Protein AF-A0A6H9KND8-F1 (afdb_monomer_lite)

pLDDT: mean 84.52, std 9.52, range [48.34, 97.12]

Secondary structure (DSSP, 8-state):
---------TT----SS--SHHHHHHHHTS-HHHHHHHHHHHHHHHH-TTTTTT-------PPPPP-

Structure (mmCIF, N/CA/C/O backbone):
data_AF-A0A6H9KND8-F1
#
_entry.id   AF-A0A6H9KND8-F1
#
loop_
_atom_site.group_PDB
_atom_site.id
_atom_site.type_symbol
_atom_site.label_atom_id
_atom_site.label_alt_id
_atom_site.label_comp_id
_atom_site.label_asym_id
_atom_site.label_entity_id
_atom_site.label_seq_id
_atom_site.pdbx_PDB_ins_code
_atom_site.Cartn_x
_atom_site.Cartn_y
_atom_site.Cartn_z
_atom_site.occupancy
_atom_site.B_iso_or_equiv
_atom_site.auth_seq_id
_atom_site.auth_comp_id
_atom_site.auth_asym_id
_atom_site.auth_atom_id
_atom_site.pdbx_PDB_model_num
ATOM 1 N N . MET A 1 1 ? -6.764 -28.140 -25.212 1.00 48.34 1 MET A N 1
ATOM 2 C CA . MET A 1 1 ? -5.839 -27.106 -25.723 1.00 48.34 1 MET A CA 1
ATOM 3 C C . MET A 1 1 ? -5.589 -26.122 -24.598 1.00 48.34 1 MET A C 1
ATOM 5 O O . MET A 1 1 ? -6.474 -25.333 -24.290 1.00 48.34 1 MET A O 1
ATOM 9 N N . ASP A 1 2 ? -4.434 -26.220 -23.945 1.00 64.56 2 ASP A N 1
ATOM 10 C CA . ASP A 1 2 ? -4.097 -25.390 -22.788 1.00 64.56 2 ASP A CA 1
ATOM 11 C C . ASP A 1 2 ? -3.719 -23.981 -23.239 1.00 64.56 2 ASP A C 1
ATOM 13 O O . ASP A 1 2 ? -2.658 -23.740 -23.821 1.00 64.56 2 ASP A O 1
ATOM 17 N N . LYS A 1 3 ? -4.618 -23.028 -22.998 1.00 70.44 3 LYS A N 1
ATOM 18 C CA . LYS A 1 3 ? -4.374 -21.617 -23.284 1.00 70.44 3 LYS A CA 1
ATOM 19 C C . LYS A 1 3 ? -3.382 -21.094 -22.240 1.00 70.44 3 LYS A C 1
ATOM 21 O O . LYS A 1 3 ? -3.772 -20.761 -21.126 1.00 70.44 3 LYS A O 1
ATOM 26 N N . LYS A 1 4 ? -2.088 -21.057 -22.583 1.00 76.50 4 LYS A N 1
ATOM 27 C CA . LYS A 1 4 ? -1.050 -20.463 -21.724 1.00 76.50 4 LYS A CA 1
ATOM 28 C C . LYS A 1 4 ? -1.387 -18.994 -21.469 1.00 76.50 4 LYS A C 1
ATOM 30 O O . LYS A 1 4 ? -1.262 -18.162 -22.365 1.00 76.50 4 LYS A O 1
ATOM 35 N N . LEU A 1 5 ? -1.802 -18.687 -20.243 1.00 83.69 5 LEU A N 1
ATOM 36 C CA . LEU A 1 5 ? -1.901 -17.316 -19.756 1.00 83.69 5 LEU A CA 1
ATOM 37 C C . LEU A 1 5 ? -0.506 -16.682 -19.847 1.00 83.69 5 LEU A C 1
ATOM 39 O O . LEU A 1 5 ? 0.459 -17.204 -19.287 1.00 83.69 5 LEU A O 1
ATOM 43 N N . LYS A 1 6 ? -0.389 -15.586 -20.600 1.00 84.62 6 LYS A N 1
ATOM 44 C CA . LYS A 1 6 ? 0.856 -14.831 -20.765 1.00 84.62 6 LYS A CA 1
ATOM 45 C C . LYS A 1 6 ? 0.660 -13.452 -20.147 1.00 84.62 6 LYS A C 1
ATOM 47 O O . LYS A 1 6 ? -0.258 -12.737 -20.530 1.00 84.62 6 LYS A O 1
ATOM 52 N N . ILE A 1 7 ? 1.512 -13.112 -19.187 1.00 85.44 7 ILE A N 1
ATOM 53 C CA . ILE A 1 7 ? 1.526 -11.796 -18.542 1.00 85.44 7 ILE A CA 1
ATOM 54 C C . ILE A 1 7 ? 2.235 -10.813 -19.474 1.00 85.44 7 ILE A C 1
ATOM 56 O O . ILE A 1 7 ? 3.320 -11.121 -19.979 1.00 85.44 7 ILE A O 1
ATOM 60 N N . ASP A 1 8 ? 1.636 -9.644 -19.686 1.00 87.75 8 ASP A N 1
ATOM 61 C CA . ASP A 1 8 ? 2.323 -8.520 -20.313 1.00 87.75 8 ASP A CA 1
ATOM 62 C C . ASP A 1 8 ? 3.300 -7.898 -19.309 1.00 87.75 8 ASP A C 1
ATOM 64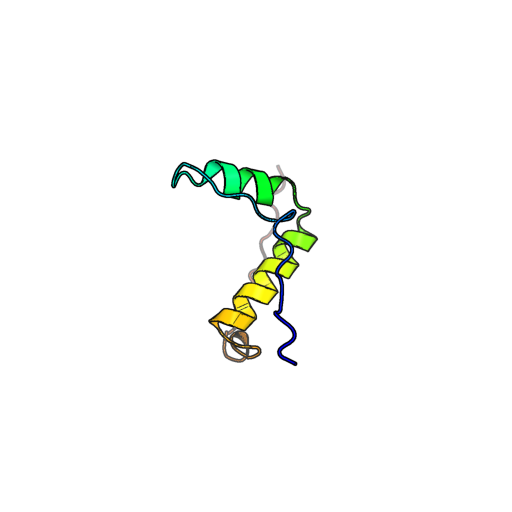 O O . ASP A 1 8 ? 2.909 -7.415 -18.248 1.00 87.75 8 ASP A O 1
ATOM 68 N N . LYS A 1 9 ? 4.593 -7.964 -19.633 1.00 87.38 9 LYS A N 1
ATOM 69 C CA . LYS A 1 9 ? 5.676 -7.487 -18.769 1.00 87.38 9 LYS A CA 1
ATOM 70 C C . LYS A 1 9 ? 6.113 -6.055 -19.084 1.00 87.38 9 LYS A C 1
ATOM 72 O O . LYS A 1 9 ? 6.995 -5.554 -18.400 1.00 87.38 9 LYS A O 1
ATOM 77 N N . SER A 1 10 ? 5.525 -5.405 -20.091 1.00 88.50 10 SER A N 1
ATOM 78 C CA . SER A 1 10 ? 5.907 -4.046 -20.510 1.00 88.50 10 SER A CA 1
ATOM 79 C C . SER A 1 10 ? 5.689 -2.987 -19.422 1.00 88.50 10 SER A C 1
ATOM 81 O O . SER A 1 10 ? 6.372 -1.969 -19.411 1.00 88.50 10 SER A O 1
ATOM 83 N N . TYR A 1 11 ? 4.795 -3.262 -18.471 1.00 80.62 11 TYR A N 1
ATOM 84 C CA . TYR A 1 11 ? 4.481 -2.396 -17.333 1.00 80.62 11 TYR A CA 1
ATOM 85 C C . TYR A 1 11 ? 5.349 -2.648 -16.090 1.00 80.62 11 TYR A C 1
ATOM 87 O O . TYR A 1 11 ? 5.152 -1.990 -15.071 1.00 80.62 11 TYR A O 1
ATOM 95 N N . PHE A 1 12 ? 6.286 -3.600 -16.141 1.00 80.94 12 PHE A N 1
ATOM 96 C CA . PHE A 1 12 ? 7.139 -3.953 -15.007 1.00 80.94 12 PHE A CA 1
ATOM 97 C C . PHE A 1 12 ? 8.585 -3.540 -15.273 1.00 80.94 12 PHE A C 1
ATOM 99 O O . PHE A 1 12 ? 9.154 -3.861 -16.316 1.00 80.94 12 PHE A O 1
ATOM 106 N N . SER A 1 13 ? 9.209 -2.901 -14.289 1.00 78.25 13 SER A N 1
ATOM 107 C CA . SER A 1 13 ? 10.657 -2.718 -14.224 1.00 78.25 13 SER A CA 1
ATOM 108 C C . SER A 1 13 ? 11.238 -3.588 -13.107 1.00 78.25 13 SER A C 1
ATOM 110 O O . SER A 1 13 ? 10.589 -3.852 -12.096 1.00 78.25 13 SER A O 1
ATOM 112 N N . VAL A 1 14 ? 12.462 -4.079 -13.309 1.00 80.56 14 VAL A N 1
ATOM 113 C CA . VAL A 1 14 ? 13.217 -4.823 -12.292 1.00 80.56 14 VAL A CA 1
ATOM 114 C C . VAL A 1 14 ? 14.388 -3.952 -11.871 1.00 80.56 14 VAL A C 1
ATOM 116 O O . VAL A 1 14 ? 15.247 -3.647 -12.702 1.00 80.56 14 VAL A O 1
ATOM 119 N N . SER A 1 15 ? 14.416 -3.557 -10.599 1.00 78.19 15 SER A N 1
ATOM 120 C CA . SER A 1 15 ? 15.544 -2.809 -10.051 1.00 78.19 15 SER A CA 1
ATOM 121 C C . SER A 1 15 ? 16.761 -3.711 -9.860 1.00 78.19 15 SER A C 1
ATOM 123 O O . SER A 1 15 ? 16.635 -4.904 -9.575 1.00 78.19 15 SER A O 1
ATOM 125 N N . LYS A 1 16 ? 17.956 -3.136 -10.020 1.00 80.00 16 LYS A N 1
ATOM 126 C CA . LYS A 1 16 ? 19.234 -3.819 -9.756 1.00 80.00 16 LYS A CA 1
ATOM 127 C C . LYS A 1 16 ? 19.711 -3.645 -8.313 1.00 80.00 16 LYS A C 1
ATOM 129 O O . LYS A 1 16 ? 20.656 -4.324 -7.918 1.00 80.00 16 LYS A O 1
ATOM 134 N N . SER A 1 17 ? 19.090 -2.736 -7.560 1.00 78.88 17 SER A N 1
ATOM 135 C CA . SER A 1 17 ? 19.411 -2.434 -6.166 1.00 78.88 17 SER A CA 1
ATOM 136 C C . SER A 1 17 ? 18.192 -2.677 -5.276 1.00 78.88 17 SER A C 1
ATOM 138 O O . SER A 1 17 ? 17.057 -2.695 -5.745 1.00 78.88 17 SER A O 1
ATOM 140 N N . PHE A 1 18 ? 18.437 -2.853 -3.981 1.00 78.38 18 PHE A N 1
ATOM 141 C CA . PHE A 1 18 ? 17.395 -2.837 -2.952 1.00 78.38 18 PHE A CA 1
ATOM 142 C C . PHE A 1 18 ? 17.110 -1.419 -2.435 1.00 78.38 18 PHE A C 1
ATOM 144 O O . PHE A 1 18 ? 16.346 -1.257 -1.486 1.00 78.38 18 PHE A O 1
ATOM 151 N N . ASP A 1 19 ? 17.726 -0.398 -3.035 1.00 76.94 19 ASP A N 1
ATOM 152 C CA . ASP A 1 19 ? 17.469 0.989 -2.671 1.00 76.94 19 ASP A CA 1
ATOM 153 C C . ASP A 1 19 ? 16.017 1.380 -2.963 1.00 76.94 19 ASP A C 1
ATOM 155 O O . ASP A 1 19 ? 15.454 1.111 -4.024 1.00 76.94 19 ASP A O 1
ATOM 159 N N . GLU A 1 20 ? 15.403 2.079 -2.013 1.00 74.94 20 GLU A N 1
ATOM 160 C CA . GLU A 1 20 ? 14.006 2.511 -2.115 1.00 74.94 20 GLU A CA 1
ATOM 161 C C . GLU A 1 20 ? 13.796 3.699 -3.070 1.00 74.94 20 GLU A C 1
ATOM 163 O O . GLU A 1 20 ? 12.665 4.159 -3.236 1.00 74.94 20 GLU A O 1
ATOM 168 N N . THR A 1 21 ? 14.860 4.245 -3.662 1.00 77.00 21 THR A N 1
ATOM 169 C CA 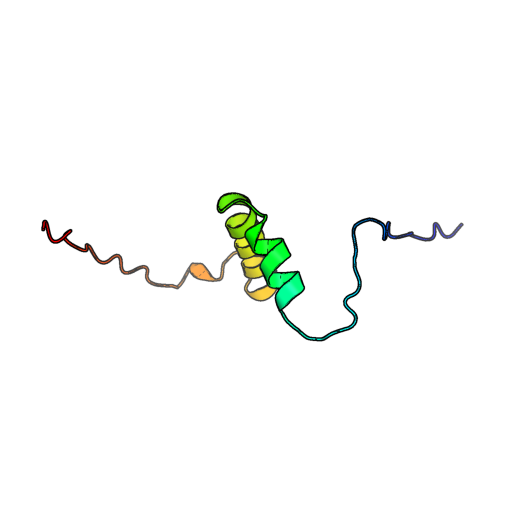. THR A 1 21 ? 14.837 5.483 -4.457 1.00 77.00 21 THR A CA 1
ATOM 170 C C . THR A 1 21 ? 13.875 5.390 -5.635 1.00 77.00 21 THR A C 1
ATOM 172 O O . THR A 1 21 ? 12.988 6.231 -5.750 1.00 77.00 21 THR A O 1
ATOM 175 N N . GLU A 1 22 ? 13.956 4.327 -6.437 1.00 75.81 22 GLU A N 1
ATOM 176 C CA . GLU A 1 22 ? 13.066 4.131 -7.594 1.00 75.81 22 GLU A CA 1
ATOM 177 C C . GLU A 1 22 ? 11.595 3.974 -7.165 1.00 75.81 22 GLU A C 1
ATOM 179 O O . GLU A 1 22 ? 10.680 4.487 -7.812 1.00 75.81 22 GLU A O 1
ATOM 184 N N . THR A 1 23 ? 11.358 3.323 -6.020 1.00 81.56 23 THR A N 1
ATOM 185 C CA . THR A 1 23 ? 10.009 3.173 -5.452 1.00 81.56 23 THR A CA 1
ATOM 186 C C . THR A 1 23 ? 9.456 4.525 -4.994 1.00 81.56 23 THR A C 1
ATOM 188 O O . THR A 1 23 ? 8.289 4.835 -5.238 1.00 81.56 23 THR A O 1
ATOM 191 N N . LYS A 1 24 ? 10.283 5.360 -4.352 1.00 85.94 24 LYS A N 1
ATOM 192 C CA . LYS A 1 24 ? 9.891 6.705 -3.901 1.00 85.94 24 LYS A CA 1
ATOM 193 C C . LYS A 1 24 ? 9.586 7.626 -5.074 1.00 85.94 24 LYS A C 1
ATOM 195 O O . LYS A 1 24 ? 8.535 8.261 -5.071 1.00 85.94 24 LYS A O 1
ATOM 200 N N . GLU A 1 25 ? 10.452 7.658 -6.081 1.00 88.75 25 GLU A N 1
ATOM 201 C CA . GLU A 1 25 ? 10.253 8.460 -7.292 1.00 88.75 25 GLU A CA 1
ATOM 202 C C . GLU A 1 25 ? 8.965 8.075 -8.022 1.00 88.75 25 GLU A C 1
ATOM 204 O O . GLU A 1 25 ? 8.193 8.950 -8.419 1.00 88.75 25 GLU A O 1
ATOM 209 N N . PHE A 1 26 ? 8.677 6.774 -8.137 1.00 88.19 26 PHE A N 1
ATOM 210 C CA . PHE A 1 26 ? 7.419 6.302 -8.710 1.00 88.19 26 PHE A CA 1
ATOM 211 C C . PHE A 1 26 ? 6.204 6.877 -7.971 1.00 88.19 26 PHE A C 1
ATOM 213 O O . PHE A 1 26 ? 5.322 7.450 -8.610 1.00 88.19 26 PHE A O 1
ATOM 220 N N . TRP A 1 27 ? 6.164 6.769 -6.637 1.00 91.44 27 TRP A N 1
ATOM 221 C CA . TRP A 1 27 ? 5.031 7.257 -5.841 1.00 91.44 27 TRP A CA 1
ATOM 222 C C . TRP A 1 27 ? 4.932 8.782 -5.803 1.00 91.44 27 TRP A C 1
ATOM 224 O O . TRP A 1 27 ? 3.827 9.317 -5.731 1.00 91.44 27 TRP A O 1
ATOM 234 N N . TRP A 1 28 ? 6.053 9.500 -5.866 1.00 93.00 28 TRP A N 1
ATOM 235 C CA . TRP A 1 28 ? 6.054 10.964 -5.925 1.00 93.00 28 TRP A CA 1
ATOM 236 C C . TRP A 1 28 ? 5.514 11.514 -7.242 1.00 93.00 28 TRP A C 1
ATOM 238 O O . TRP A 1 28 ? 4.908 12.582 -7.238 1.00 93.00 28 TRP A O 1
ATOM 248 N N . ASN A 1 29 ? 5.648 10.760 -8.332 1.00 94.56 29 ASN A N 1
ATOM 249 C CA . ASN A 1 29 ? 5.056 11.103 -9.624 1.00 94.56 29 ASN A CA 1
ATOM 250 C C . ASN A 1 29 ? 3.544 10.811 -9.713 1.00 94.56 29 ASN A C 1
ATOM 252 O O . ASN A 1 29 ? 2.943 11.058 -10.757 1.00 94.56 29 ASN A O 1
ATOM 256 N N . LYS A 1 30 ? 2.921 10.283 -8.650 1.00 95.56 30 LYS A N 1
ATOM 257 C CA . LYS A 1 30 ? 1.473 10.040 -8.570 1.00 95.56 30 LYS A CA 1
ATOM 258 C C . LYS A 1 30 ? 0.744 11.169 -7.858 1.00 95.56 30 LYS A C 1
ATOM 260 O O . LYS A 1 30 ? 1.262 11.781 -6.909 1.00 95.56 30 LYS A O 1
ATOM 265 N N . THR A 1 31 ? -0.502 11.407 -8.256 1.00 97.12 31 THR A N 1
ATOM 266 C CA . THR A 1 31 ? -1.344 12.361 -7.535 1.00 97.12 31 THR A CA 1
ATOM 267 C C . THR A 1 31 ? -1.620 11.853 -6.111 1.00 97.12 31 THR A C 1
ATOM 269 O O . THR A 1 31 ? -1.448 10.663 -5.808 1.00 97.12 31 THR A O 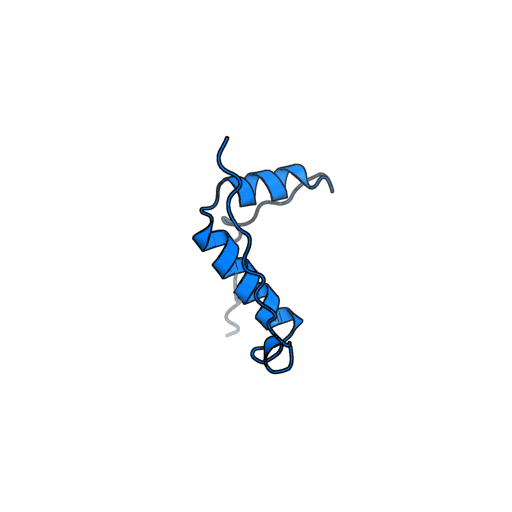1
ATOM 272 N N . PRO A 1 32 ? -1.975 12.741 -5.171 1.00 96.12 32 PRO A N 1
ATOM 273 C CA . PRO A 1 32 ? -2.392 12.325 -3.835 1.00 96.12 32 PRO A CA 1
ATOM 274 C C . PRO A 1 32 ? -3.560 11.326 -3.848 1.00 96.12 32 PRO A C 1
ATOM 276 O O . PRO A 1 32 ? -3.575 10.398 -3.042 1.00 96.12 32 PRO A O 1
ATOM 279 N N . GLU A 1 33 ? -4.502 11.480 -4.779 1.00 97.12 33 GLU A N 1
ATOM 280 C CA . GLU A 1 33 ? -5.687 10.629 -4.917 1.00 97.12 33 GLU A CA 1
ATOM 281 C C . GLU A 1 33 ? -5.308 9.210 -5.356 1.00 97.12 33 GLU A C 1
ATOM 283 O O . GLU A 1 33 ? -5.723 8.248 -4.713 1.00 97.12 33 GLU A O 1
ATOM 288 N N . GLU A 1 34 ? -4.454 9.074 -6.377 1.00 96.25 34 GLU A N 1
ATOM 289 C CA . GLU A 1 34 ? -3.950 7.774 -6.850 1.00 96.25 34 GLU A CA 1
ATOM 290 C C . GLU A 1 34 ? -3.208 7.015 -5.738 1.00 96.25 34 GLU A C 1
ATOM 292 O O . GLU A 1 34 ? -3.356 5.802 -5.571 1.00 96.25 34 GLU A O 1
ATOM 297 N N . ARG A 1 35 ? -2.415 7.734 -4.933 1.00 96.56 35 ARG A N 1
ATOM 298 C CA . ARG A 1 35 ? -1.720 7.148 -3.778 1.00 96.56 35 ARG A CA 1
ATOM 299 C C . ARG A 1 35 ? -2.698 6.652 -2.722 1.00 96.56 35 ARG A C 1
ATOM 301 O O . ARG A 1 35 ? -2.504 5.565 -2.179 1.00 96.56 35 ARG A O 1
ATOM 308 N N . LEU A 1 36 ? -3.735 7.435 -2.430 1.00 95.88 36 LEU A N 1
ATOM 309 C CA . LEU A 1 36 ? -4.742 7.074 -1.439 1.00 95.88 36 LEU A CA 1
ATOM 310 C C . LEU A 1 36 ? -5.552 5.849 -1.880 1.00 95.88 36 LEU A C 1
ATOM 312 O O . LEU A 1 36 ? -5.799 4.955 -1.070 1.00 95.88 36 LEU A O 1
ATOM 316 N N . GLU A 1 37 ? -5.912 5.778 -3.162 1.00 96.75 37 GLU A N 1
ATOM 317 C CA . GLU A 1 37 ? -6.594 4.620 -3.740 1.00 96.75 37 GLU A CA 1
ATOM 318 C C . GLU A 1 37 ? -5.745 3.352 -3.601 1.00 96.75 37 GLU A C 1
ATOM 320 O O . GLU A 1 37 ? -6.220 2.341 -3.074 1.00 96.75 37 GLU A O 1
ATOM 325 N N . GLN A 1 38 ? -4.463 3.415 -3.976 1.00 96.06 38 GLN A N 1
ATOM 326 C CA . GLN A 1 38 ? -3.578 2.263 -3.831 1.00 96.06 38 GLN A CA 1
ATOM 327 C C . GLN A 1 38 ? -3.417 1.844 -2.364 1.00 96.06 38 GLN A C 1
ATOM 329 O O . GLN A 1 38 ? -3.409 0.648 -2.057 1.00 96.06 38 GLN A O 1
ATOM 334 N N . MET A 1 39 ? -3.291 2.807 -1.447 1.00 94.31 39 MET A N 1
ATOM 335 C CA . MET A 1 39 ? -3.22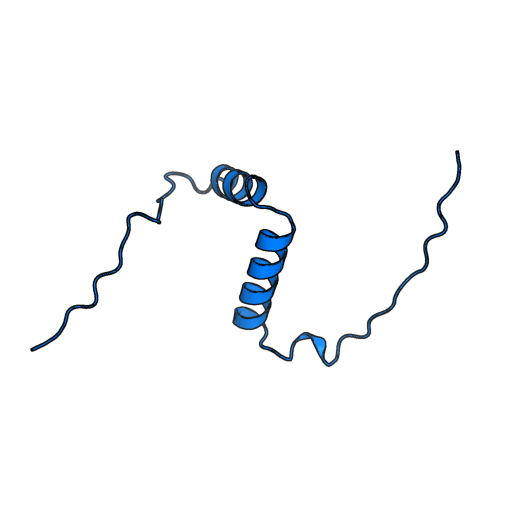1 2.508 -0.018 1.00 94.31 39 MET A CA 1
ATOM 336 C C . MET A 1 39 ? -4.468 1.766 0.469 1.00 94.31 39 MET A C 1
ATOM 338 O O . MET A 1 39 ? -4.332 0.816 1.238 1.00 94.31 39 MET A O 1
ATOM 342 N N . GLU A 1 40 ? -5.667 2.135 0.009 1.00 94.06 40 GLU A N 1
ATOM 343 C CA . GLU A 1 40 ? -6.903 1.428 0.366 1.00 94.06 40 GLU A CA 1
ATOM 344 C C . GLU A 1 40 ? -6.936 0.006 -0.208 1.00 94.06 40 GLU A C 1
ATOM 346 O O . GLU A 1 40 ? -7.339 -0.928 0.491 1.00 94.06 40 GLU A O 1
ATOM 351 N N . ILE A 1 41 ? -6.460 -0.192 -1.441 1.00 95.25 41 ILE A N 1
ATOM 352 C CA . ILE A 1 41 ? -6.326 -1.529 -2.038 1.00 95.25 41 ILE A CA 1
ATOM 353 C C . ILE A 1 41 ? -5.412 -2.402 -1.170 1.00 95.25 41 ILE A C 1
ATOM 355 O O . ILE A 1 41 ? -5.806 -3.497 -0.761 1.00 95.25 41 ILE A O 1
ATOM 359 N N . LEU A 1 42 ? -4.221 -1.903 -0.823 1.00 94.81 42 LEU A N 1
ATOM 360 C CA . LEU A 1 42 ? -3.272 -2.623 0.032 1.00 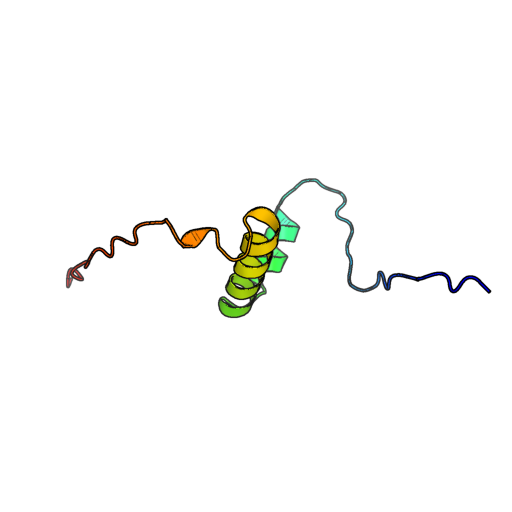94.81 42 LEU A CA 1
ATOM 361 C C . LEU A 1 42 ? -3.845 -2.883 1.428 1.00 94.81 42 LEU A C 1
ATOM 363 O O . LEU A 1 42 ? -3.677 -3.976 1.972 1.00 94.81 42 LEU A O 1
ATOM 367 N N . ARG A 1 43 ? -4.570 -1.912 1.997 1.00 93.06 43 ARG A N 1
ATOM 368 C CA . ARG A 1 43 ? -5.241 -2.071 3.288 1.00 93.06 43 ARG A CA 1
ATOM 369 C C . ARG A 1 43 ? -6.259 -3.212 3.240 1.00 93.06 43 ARG A C 1
ATOM 371 O O . ARG A 1 43 ? -6.299 -4.017 4.166 1.00 93.06 43 ARG A O 1
ATOM 378 N N . ARG A 1 44 ? -7.064 -3.311 2.179 1.00 93.62 44 ARG A N 1
ATOM 379 C CA . ARG A 1 44 ? -8.047 -4.397 2.015 1.00 93.62 44 ARG A CA 1
ATOM 380 C C . ARG A 1 44 ? -7.389 -5.754 1.815 1.00 93.62 44 ARG A C 1
ATOM 382 O O . ARG A 1 44 ? -7.845 -6.717 2.417 1.00 93.62 44 ARG A O 1
ATOM 389 N N . ILE A 1 45 ? -6.328 -5.827 1.012 1.00 94.81 45 ILE A N 1
ATOM 390 C CA . ILE A 1 45 ? -5.594 -7.080 0.779 1.00 94.81 45 ILE A CA 1
ATOM 391 C C . ILE A 1 45 ? -5.010 -7.612 2.092 1.00 94.81 45 ILE A C 1
ATOM 393 O O . ILE A 1 45 ? -5.154 -8.793 2.392 1.00 94.81 45 ILE A O 1
ATOM 397 N N . ASN A 1 46 ? -4.388 -6.739 2.886 1.00 95.00 46 ASN A N 1
ATOM 398 C CA . ASN A 1 46 ? -3.663 -7.153 4.085 1.00 95.00 46 ASN A CA 1
ATOM 399 C C . ASN A 1 46 ? -4.558 -7.305 5.324 1.00 95.00 46 ASN A C 1
ATOM 401 O O . ASN A 1 46 ? -4.266 -8.131 6.184 1.00 95.00 46 ASN A O 1
ATOM 405 N N . TYR A 1 47 ? -5.630 -6.513 5.436 1.00 90.06 47 TYR A N 1
ATOM 406 C CA . TYR A 1 47 ? -6.442 -6.428 6.659 1.00 90.06 47 TYR A CA 1
ATOM 407 C C . TYR A 1 47 ? -7.939 -6.705 6.450 1.00 90.06 47 TYR A C 1
ATOM 409 O O . TYR A 1 47 ? -8.700 -6.716 7.417 1.00 90.06 47 TYR A O 1
ATOM 417 N N . GLY A 1 48 ? -8.383 -6.916 5.211 1.00 91.56 48 GLY A N 1
ATOM 418 C CA . GLY A 1 48 ? -9.791 -7.111 4.872 1.00 91.56 48 GLY A CA 1
ATOM 419 C C . GLY A 1 48 ? -10.590 -5.810 4.755 1.00 91.56 48 GLY A C 1
ATOM 420 O O . GLY A 1 48 ? -10.151 -4.710 5.100 1.00 91.56 48 GLY A O 1
ATOM 421 N N . ASP A 1 49 ? -11.812 -5.932 4.257 1.00 89.06 49 ASP A N 1
ATOM 422 C CA . ASP A 1 49 ? -12.780 -4.847 4.081 1.00 89.06 49 ASP A CA 1
ATOM 423 C C . ASP A 1 49 ? -13.211 -4.210 5.414 1.00 89.06 49 ASP A C 1
ATOM 425 O O . ASP A 1 49 ? -13.375 -2.992 5.489 1.00 89.06 49 ASP A O 1
ATOM 429 N N . LYS A 1 50 ? -13.275 -5.008 6.483 1.00 88.62 50 LYS A N 1
ATOM 430 C CA . LYS A 1 50 ? -13.784 -4.618 7.808 1.00 88.62 50 LYS A CA 1
ATOM 431 C C . LYS A 1 50 ? -12.731 -4.213 8.838 1.00 88.62 50 LYS A C 1
ATOM 433 O O . LYS A 1 50 ? -13.062 -4.005 10.004 1.00 88.62 50 LYS A O 1
ATOM 438 N N . ALA A 1 51 ? -11.472 -4.037 8.433 1.00 84.44 51 ALA A N 1
ATOM 439 C CA . ALA A 1 51 ? -10.369 -3.760 9.364 1.00 84.44 51 ALA A CA 1
ATOM 440 C C . ALA A 1 51 ? -10.591 -2.538 10.277 1.00 84.44 51 ALA A C 1
ATOM 442 O O . ALA A 1 51 ? -10.006 -2.449 11.352 1.00 84.44 51 ALA A O 1
ATOM 443 N N . THR A 1 52 ? -11.423 -1.582 9.849 1.00 78.69 52 THR A N 1
ATOM 444 C CA . THR A 1 52 ? -11.665 -0.335 10.588 1.00 78.69 52 THR A CA 1
ATOM 445 C C . THR A 1 52 ? -12.957 -0.326 11.406 1.00 78.69 52 THR A C 1
ATOM 447 O O . THR A 1 52 ? -13.187 0.640 12.129 1.00 78.69 52 THR A O 1
ATOM 450 N N . GLU A 1 53 ? -13.786 -1.377 11.351 1.00 83.88 53 GLU A N 1
ATOM 451 C CA . GLU A 1 53 ? -15.109 -1.403 12.007 1.00 83.88 53 GLU A CA 1
ATOM 452 C C . GLU A 1 53 ? -15.038 -1.215 13.532 1.00 83.88 53 GLU A C 1
ATOM 454 O O . GLU A 1 53 ? -15.987 -0.729 14.140 1.00 83.88 53 GLU A O 1
ATOM 459 N N . ARG A 1 54 ? -13.910 -1.573 14.157 1.00 76.69 54 ARG A N 1
ATOM 460 C CA . ARG A 1 54 ? -13.715 -1.509 15.617 1.00 76.69 54 ARG A CA 1
ATOM 461 C C . ARG A 1 54 ? -12.688 -0.461 16.050 1.00 76.69 54 ARG A C 1
ATOM 463 O O . ARG A 1 54 ? -12.359 -0.391 17.230 1.00 76.69 54 ARG A O 1
ATOM 470 N N . LEU A 1 55 ? -12.174 0.341 15.113 1.00 79.19 55 LEU A N 1
ATOM 471 C CA . LEU A 1 55 ? -11.259 1.435 15.429 1.00 79.19 55 LEU A CA 1
ATOM 472 C C . LEU A 1 55 ? -12.066 2.665 15.847 1.00 79.19 55 LEU A C 1
ATOM 474 O O . LEU A 1 55 ? -12.818 3.237 15.055 1.00 79.19 55 LEU A O 1
ATOM 478 N N . GLN A 1 56 ? -11.892 3.091 17.095 1.00 81.38 56 GLN A N 1
ATOM 479 C CA . GLN A 1 56 ? -12.467 4.339 17.579 1.00 81.38 56 GLN A CA 1
ATOM 480 C C . GLN A 1 56 ? -11.775 5.519 16.883 1.00 81.38 56 GLN A C 1
ATOM 482 O O . GLN A 1 56 ? -10.565 5.701 17.003 1.00 81.38 56 GLN A O 1
ATOM 487 N N . ARG A 1 57 ? -12.539 6.333 16.148 1.00 79.38 57 ARG A N 1
ATOM 488 C CA . ARG A 1 57 ? -12.030 7.556 15.513 1.00 79.38 57 ARG A CA 1
ATOM 489 C C . ARG A 1 57 ? -12.175 8.713 16.494 1.00 79.38 57 ARG A C 1
ATOM 491 O O . ARG A 1 57 ? -13.284 9.189 16.719 1.00 79.38 57 ARG A O 1
ATOM 498 N N . VAL A 1 58 ? -11.067 9.147 17.085 1.00 81.00 58 VAL A N 1
ATOM 499 C CA . VAL A 1 58 ? -11.026 10.357 17.915 1.00 81.00 58 VAL A CA 1
ATOM 500 C C . VAL A 1 58 ? -10.527 11.493 17.033 1.00 81.00 58 VAL A C 1
ATOM 502 O O . VAL A 1 58 ? -9.374 11.496 16.614 1.00 81.00 58 VAL A O 1
ATOM 505 N N . LEU A 1 59 ? -11.419 12.420 16.692 1.00 82.81 59 LEU A N 1
ATOM 506 C CA . LEU A 1 59 ? -11.062 13.624 15.950 1.00 82.81 59 LEU A CA 1
ATOM 507 C C . LEU A 1 59 ? -10.660 14.707 16.952 1.00 82.81 59 LEU A C 1
ATOM 509 O O . LEU A 1 59 ? -11.440 15.045 17.840 1.00 82.81 59 LEU A O 1
ATOM 513 N N . GLU A 1 60 ? -9.457 15.253 16.801 1.00 81.50 60 GLU A N 1
ATOM 514 C CA . GLU A 1 60 ? -8.995 16.404 17.574 1.00 81.50 60 GLU A CA 1
ATOM 515 C C . GLU A 1 60 ? -9.174 17.688 16.755 1.00 81.50 60 GLU A C 1
ATOM 517 O O . GLU A 1 60 ? -8.785 17.760 15.587 1.00 81.50 60 GLU A O 1
ATOM 522 N N . VAL A 1 61 ? -9.768 18.718 17.364 1.00 83.06 61 VAL A N 1
ATOM 523 C CA . VAL A 1 61 ? -9.909 20.040 16.742 1.00 83.06 61 VAL A CA 1
ATOM 524 C C . VAL A 1 61 ? -8.691 20.886 17.094 1.00 83.06 61 VAL A C 1
ATOM 526 O O . VAL A 1 61 ? -8.558 21.356 18.222 1.00 83.06 61 VAL A O 1
ATOM 529 N N . ILE A 1 62 ? -7.828 21.136 16.110 1.00 83.06 62 ILE A N 1
ATOM 530 C CA . ILE A 1 62 ? -6.669 22.016 16.279 1.00 83.06 62 ILE A CA 1
ATOM 531 C C . ILE A 1 62 ? -7.063 23.448 15.906 1.00 83.06 62 ILE A C 1
ATOM 533 O O . ILE A 1 62 ? -7.522 23.721 14.795 1.00 83.06 62 ILE A O 1
ATOM 537 N N . LYS A 1 63 ? -6.858 24.395 16.827 1.00 82.06 63 LYS A N 1
ATOM 538 C CA . LYS A 1 63 ? -7.071 25.823 16.561 1.00 82.06 63 LYS A CA 1
ATOM 539 C C . LYS A 1 63 ? -5.835 26.394 15.865 1.00 82.06 63 LYS A C 1
ATOM 541 O O . LYS A 1 63 ? -4.736 26.352 16.414 1.00 82.06 63 LYS A O 1
ATOM 546 N N . LYS A 1 64 ? -6.007 26.943 14.659 1.00 77.94 64 LYS A N 1
ATOM 547 C CA . LYS A 1 64 ? -4.926 27.616 13.923 1.00 77.94 64 LYS A CA 1
ATOM 548 C C . LYS A 1 64 ? -4.399 28.787 14.759 1.00 77.94 64 LYS A C 1
ATOM 550 O O . LYS A 1 64 ? -5.150 29.714 15.062 1.00 77.94 64 LYS A O 1
ATOM 555 N N . LYS A 1 65 ? -3.115 28.756 15.123 1.00 73.38 65 LYS A N 1
ATOM 556 C CA . LYS A 1 65 ? -2.438 29.911 15.720 1.00 73.38 65 LYS A CA 1
ATOM 557 C C . LYS A 1 65 ? -2.208 30.934 14.608 1.00 73.38 65 LYS A C 1
ATOM 559 O O . LYS A 1 65 ? -1.549 30.628 13.618 1.00 73.38 65 LYS A O 1
ATOM 564 N N . MET A 1 66 ? -2.828 32.100 14.732 1.00 72.19 66 MET A N 1
ATOM 565 C CA . MET A 1 66 ? -2.619 33.217 13.813 1.00 72.19 66 MET A CA 1
ATOM 566 C C . MET A 1 66 ? -1.302 33.899 14.2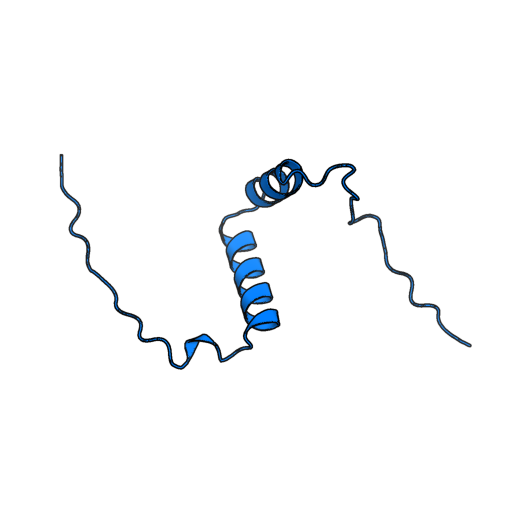13 1.00 72.19 66 MET A C 1
ATOM 568 O O . MET A 1 66 ? -1.137 34.221 15.391 1.00 72.19 66 MET A O 1
ATOM 572 N N . MET A 1 67 ? -0.354 34.000 13.272 1.00 59.50 67 MET A N 1
ATOM 573 C CA . MET A 1 67 ? 0.817 34.885 13.380 1.00 59.50 67 MET A CA 1
ATOM 574 C C . MET A 1 67 ? 0.431 36.279 12.908 1.00 59.50 67 MET A C 1
ATOM 576 O O . MET A 1 67 ? -0.372 36.350 11.949 1.00 59.50 67 MET A O 1
#

Sequence (67 aa):
MDKKLKIDKSYFSVSKSFDETETKEFWWNKTPEERLEQMEILRRINYGDKATERLQRVLEVIKKKMM

Radius of gyration: 19.82 Å; chains: 1; bounding box: 34×62×44 Å

Foldseek 3Di:
DDDPDDDDCPPDDDDPDPDCVVVVVVVVPDDPVVNVVVVVVVCCVVQNPCNCVPPDDDDDDDDDDDD